Protein AF-A0AAD9MR18-F1 (afdb_monomer_lite)

Organism: NCBI:txid53620

Structure (mmCIF, N/CA/C/O backbone):
data_AF-A0AAD9MR18-F1
#
_entry.id   AF-A0AAD9MR18-F1
#
loop_
_atom_site.group_PDB
_atom_site.id
_atom_site.type_symbol
_atom_site.label_atom_id
_atom_site.label_alt_id
_atom_site.label_comp_id
_atom_site.label_asym_id
_atom_site.label_entity_id
_atom_site.label_seq_id
_atom_site.pdbx_PDB_ins_code
_atom_site.Cartn_x
_atom_site.Cartn_y
_atom_site.Cartn_z
_atom_site.occupancy
_atom_site.B_iso_or_equiv
_atom_site.auth_seq_id
_atom_site.auth_comp_id
_atom_site.auth_asym_id
_atom_site.auth_atom_id
_atom_site.pdbx_PDB_model_num
ATOM 1 N N . MET A 1 1 ? 13.932 5.949 -5.324 1.00 42.19 1 MET A N 1
ATOM 2 C CA . MET A 1 1 ? 12.830 6.932 -5.356 1.00 42.19 1 MET A CA 1
ATOM 3 C C . MET A 1 1 ? 11.633 6.254 -5.993 1.00 42.19 1 MET A C 1
ATOM 5 O O . MET A 1 1 ? 11.706 5.921 -7.167 1.00 42.19 1 MET A O 1
ATOM 9 N N . GLY A 1 2 ? 10.619 5.925 -5.192 1.00 52.94 2 GLY A N 1
ATOM 10 C CA . GLY A 1 2 ? 9.332 5.434 -5.694 1.00 52.94 2 GLY A CA 1
ATO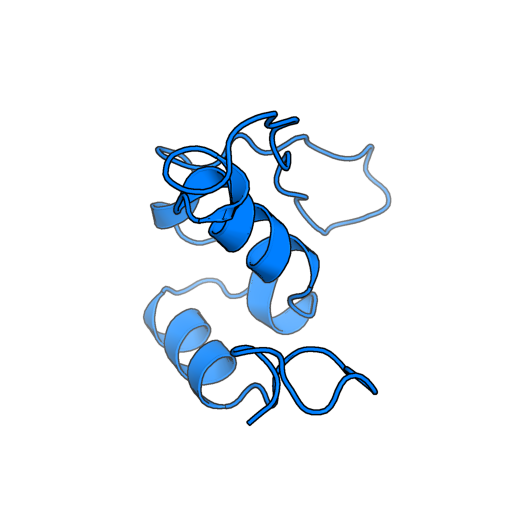M 11 C C . GLY A 1 2 ? 8.431 6.605 -6.111 1.00 52.94 2 GLY A C 1
ATOM 12 O O . GLY A 1 2 ? 8.805 7.759 -5.891 1.00 52.94 2 GLY A O 1
ATOM 13 N N . PRO A 1 3 ? 7.267 6.343 -6.724 1.00 49.53 3 PRO A N 1
ATOM 14 C CA . PRO A 1 3 ? 6.382 7.400 -7.205 1.00 49.53 3 PRO A CA 1
ATOM 15 C C . PRO A 1 3 ? 5.851 8.284 -6.060 1.00 49.53 3 PRO A C 1
ATOM 17 O O . PRO A 1 3 ? 5.426 7.788 -5.017 1.00 49.53 3 PRO A O 1
ATOM 20 N N . THR A 1 4 ? 5.823 9.602 -6.291 1.00 54.78 4 THR A N 1
ATOM 21 C CA . THR A 1 4 ? 5.517 10.687 -5.330 1.00 54.78 4 THR A CA 1
ATOM 22 C C . THR A 1 4 ? 4.126 10.617 -4.678 1.00 54.78 4 THR A C 1
ATOM 24 O O . THR A 1 4 ? 3.846 11.356 -3.744 1.00 54.78 4 THR A O 1
ATOM 27 N N . LEU A 1 5 ? 3.254 9.702 -5.109 1.00 49.91 5 LEU A N 1
ATOM 28 C CA . LEU A 1 5 ? 1.877 9.563 -4.613 1.00 49.91 5 LEU A CA 1
ATOM 29 C C . LEU A 1 5 ? 1.782 9.122 -3.141 1.00 49.91 5 LEU A C 1
ATOM 31 O O . LEU A 1 5 ? 0.747 9.306 -2.507 1.00 49.91 5 LEU A O 1
ATOM 35 N N . LEU A 1 6 ? 2.845 8.534 -2.590 1.00 52.47 6 LEU A N 1
ATOM 36 C CA . LEU A 1 6 ? 2.850 8.009 -1.219 1.00 52.47 6 LEU A CA 1
ATOM 37 C C . LEU A 1 6 ? 3.339 9.016 -0.179 1.00 52.47 6 LEU A C 1
ATOM 39 O O . LEU A 1 6 ? 2.953 8.917 0.983 1.00 52.47 6 LEU A O 1
ATOM 43 N N . HIS A 1 7 ? 4.156 9.986 -0.592 1.00 55.06 7 HIS A N 1
ATOM 44 C CA . HIS A 1 7 ? 4.884 10.857 0.330 1.00 55.06 7 HIS A CA 1
ATOM 45 C C . HIS A 1 7 ? 3.979 11.838 1.096 1.00 55.06 7 HIS A C 1
ATOM 47 O O . HIS A 1 7 ? 4.347 12.255 2.189 1.00 55.06 7 HIS A O 1
ATOM 53 N N . GLU A 1 8 ? 2.793 12.167 0.574 1.00 55.75 8 GLU A N 1
ATOM 54 C CA . GLU A 1 8 ? 1.877 13.129 1.213 1.00 55.75 8 GLU A CA 1
ATOM 55 C C . GLU A 1 8 ? 0.887 12.492 2.202 1.00 55.75 8 GLU A C 1
ATOM 57 O O . GLU A 1 8 ? 0.391 13.174 3.092 1.00 55.75 8 GLU A O 1
ATOM 62 N N . ASN A 1 9 ? 0.606 11.187 2.086 1.00 55.41 9 ASN A N 1
ATOM 63 C CA . ASN A 1 9 ? -0.473 10.537 2.849 1.00 55.41 9 ASN A CA 1
ATOM 64 C C . ASN A 1 9 ? -0.018 9.354 3.713 1.00 55.41 9 ASN A C 1
ATOM 66 O O . ASN A 1 9 ? -0.770 8.896 4.573 1.00 55.41 9 ASN A O 1
ATOM 70 N N . ILE A 1 10 ? 1.186 8.824 3.487 1.00 62.69 10 ILE A N 1
ATOM 71 C CA . ILE A 1 10 ? 1.710 7.666 4.211 1.00 62.69 10 ILE A CA 1
ATOM 72 C C . ILE A 1 10 ? 3.110 8.013 4.709 1.00 62.69 10 ILE A C 1
ATOM 74 O O . ILE A 1 10 ? 4.059 8.119 3.937 1.00 62.69 10 ILE A O 1
ATOM 78 N N . THR A 1 11 ? 3.252 8.178 6.024 1.00 67.88 11 THR A N 1
ATOM 79 C CA . THR A 1 11 ? 4.565 8.375 6.643 1.00 67.88 11 THR A CA 1
ATOM 80 C C . THR A 1 11 ? 5.419 7.139 6.388 1.00 67.88 11 THR A C 1
ATOM 82 O O . THR A 1 11 ? 5.053 6.036 6.784 1.00 67.88 11 THR A O 1
ATOM 85 N N . THR A 1 12 ? 6.565 7.294 5.738 1.00 64.62 12 THR A N 1
ATOM 86 C CA . THR A 1 12 ? 7.528 6.207 5.538 1.00 64.62 12 THR A CA 1
ATOM 87 C C . THR A 1 12 ? 8.646 6.306 6.565 1.00 64.62 12 THR A C 1
ATOM 89 O O . THR A 1 12 ? 9.111 7.404 6.863 1.00 64.62 12 THR A O 1
ATOM 92 N N . LYS A 1 13 ? 9.108 5.171 7.095 1.00 62.22 13 LYS A N 1
ATOM 93 C CA . LYS A 1 13 ? 10.368 5.115 7.848 1.00 62.22 13 LYS A CA 1
ATOM 94 C C . LYS A 1 13 ? 11.434 4.526 6.941 1.00 62.22 13 LYS A C 1
ATOM 96 O O . LYS A 1 13 ? 11.247 3.437 6.396 1.00 62.22 13 LYS A O 1
ATOM 101 N N . GLU A 1 14 ? 12.545 5.236 6.787 1.00 57.56 14 GLU A N 1
ATOM 102 C CA . GLU A 1 14 ? 13.726 4.659 6.158 1.00 57.56 14 GLU A CA 1
ATOM 103 C C . GLU A 1 14 ? 14.296 3.579 7.085 1.00 57.56 14 GLU A C 1
ATOM 105 O O . GLU A 1 14 ? 14.537 3.808 8.271 1.00 57.56 14 GLU A O 1
ATOM 110 N N . SER A 1 15 ? 14.435 2.367 6.555 1.00 51.34 15 SER A N 1
ATOM 111 C CA . SER A 1 15 ? 15.129 1.269 7.223 1.00 51.34 15 SER A CA 1
ATOM 112 C C . SER A 1 15 ? 16.626 1.405 6.939 1.00 51.34 15 SER A C 1
ATOM 114 O O . SER A 1 15 ? 17.015 1.720 5.815 1.00 51.34 15 SER A O 1
ATOM 116 N N . ASN A 1 16 ? 17.468 1.182 7.951 1.00 45.69 16 ASN A N 1
ATOM 117 C CA . ASN A 1 16 ? 18.926 1.269 7.856 1.00 45.69 16 ASN A CA 1
ATOM 118 C C . ASN A 1 16 ? 19.470 0.410 6.700 1.00 45.69 16 ASN A C 1
ATOM 120 O O . ASN A 1 16 ? 19.570 -0.803 6.846 1.00 45.69 16 ASN A O 1
ATOM 124 N N . GLN A 1 17 ? 19.812 1.065 5.583 1.00 49.00 17 GLN A N 1
ATOM 125 C CA . GLN A 1 17 ? 20.779 0.780 4.498 1.00 49.00 17 GLN A CA 1
ATOM 126 C C . GLN A 1 17 ? 21.016 -0.654 3.956 1.00 49.00 17 GLN A C 1
ATOM 128 O O . GLN A 1 17 ? 21.749 -0.803 2.980 1.00 49.00 17 GLN A O 1
ATOM 133 N N . ARG A 1 18 ? 20.401 -1.710 4.490 1.00 49.72 18 ARG A N 1
ATOM 134 C CA . ARG A 1 18 ? 20.530 -3.104 4.019 1.00 49.72 18 ARG A CA 1
ATOM 135 C C . ARG A 1 18 ? 19.243 -3.650 3.409 1.00 49.72 18 ARG A C 1
ATOM 137 O O . ARG A 1 18 ? 19.297 -4.598 2.635 1.00 49.72 18 ARG A O 1
ATOM 144 N N . ASP A 1 19 ? 18.113 -3.017 3.701 1.00 51.72 19 ASP A N 1
ATOM 145 C CA . ASP A 1 19 ? 16.810 -3.344 3.137 1.00 51.72 19 ASP A CA 1
ATOM 146 C C . ASP A 1 19 ? 16.394 -2.181 2.228 1.00 51.72 19 ASP A C 1
ATOM 148 O O . ASP A 1 19 ? 15.986 -1.120 2.696 1.00 51.72 19 ASP A O 1
ATOM 152 N N . ARG A 1 20 ? 16.569 -2.331 0.909 1.00 54.16 20 ARG A N 1
ATOM 153 C CA . ARG A 1 20 ? 16.219 -1.290 -0.081 1.00 54.16 20 ARG A CA 1
ATOM 154 C C . ARG A 1 20 ? 14.703 -1.034 -0.166 1.00 54.16 20 ARG A C 1
ATOM 156 O O . ARG A 1 20 ? 14.267 -0.244 -1.004 1.00 54.16 20 ARG A O 1
ATOM 163 N N . SER A 1 21 ? 13.894 -1.698 0.663 1.00 63.22 21 SER A N 1
ATOM 164 C CA . SER A 1 21 ? 12.452 -1.504 0.729 1.00 63.22 21 SER A CA 1
ATOM 165 C C . SER A 1 21 ? 12.092 -0.372 1.701 1.00 63.22 21 SER A C 1
ATOM 167 O O . SER A 1 21 ? 12.227 -0.472 2.919 1.00 63.22 21 SER A O 1
ATOM 169 N N . VAL A 1 22 ? 11.606 0.748 1.162 1.00 74.00 22 VAL A N 1
ATOM 170 C CA . VAL A 1 22 ? 10.972 1.794 1.976 1.00 74.00 22 VAL A CA 1
ATOM 171 C C . VAL A 1 22 ? 9.708 1.196 2.595 1.00 74.00 22 VAL A C 1
ATOM 173 O O . VAL A 1 22 ? 8.819 0.761 1.859 1.00 74.00 22 VAL A O 1
ATOM 176 N N . ARG A 1 23 ? 9.608 1.155 3.930 1.00 80.94 23 ARG A N 1
ATOM 177 C CA . ARG A 1 23 ? 8.414 0.653 4.631 1.00 80.94 23 ARG A CA 1
ATOM 178 C C . ARG A 1 23 ? 7.510 1.809 5.041 1.00 80.94 23 ARG A C 1
ATOM 180 O O . ARG A 1 23 ? 7.961 2.837 5.548 1.00 80.94 23 ARG A O 1
ATOM 187 N N . ALA A 1 24 ? 6.216 1.614 4.836 1.00 84.00 24 ALA A N 1
ATOM 188 C CA . ALA A 1 24 ? 5.190 2.529 5.303 1.00 84.00 24 ALA A CA 1
ATOM 189 C C . ALA A 1 24 ? 4.953 2.314 6.801 1.00 84.00 24 ALA A C 1
ATOM 191 O O . ALA A 1 24 ? 4.850 1.176 7.269 1.00 84.00 24 ALA A O 1
ATOM 192 N N . VAL A 1 25 ? 4.839 3.399 7.560 1.00 85.88 25 VAL A N 1
ATOM 193 C CA . VAL A 1 25 ? 4.405 3.358 8.955 1.00 85.88 25 VAL A CA 1
ATOM 194 C C . VAL A 1 25 ? 2.909 3.114 8.963 1.00 85.88 25 VAL A C 1
ATOM 196 O O . VAL A 1 25 ? 2.122 3.953 8.534 1.00 85.88 25 VAL A O 1
ATOM 199 N N . GLN A 1 26 ? 2.514 1.956 9.473 1.00 85.00 26 GLN A N 1
ATOM 200 C CA . GLN A 1 26 ? 1.112 1.659 9.701 1.00 85.00 26 GLN A CA 1
ATOM 201 C C . GLN A 1 26 ? 0.686 2.272 11.048 1.00 85.00 26 GLN A C 1
ATOM 203 O O . GLN A 1 26 ? 1.297 1.951 12.071 1.00 85.00 26 GLN A O 1
ATOM 208 N N . PRO A 1 27 ? -0.313 3.173 11.079 1.00 84.38 27 PRO A N 1
ATOM 209 C CA . PRO A 1 27 ? -0.728 3.840 12.307 1.00 84.38 27 PRO A CA 1
ATOM 210 C C . PRO A 1 27 ? -1.363 2.856 13.297 1.00 84.38 27 PRO A C 1
ATOM 212 O O . PRO A 1 27 ? -2.096 1.944 12.910 1.00 84.38 27 PRO A O 1
ATOM 215 N N . ASN A 1 28 ? -1.124 3.074 14.592 1.00 87.00 28 ASN A N 1
ATOM 216 C CA . ASN A 1 28 ? -1.858 2.381 15.647 1.00 87.00 28 ASN A CA 1
ATOM 217 C C . ASN A 1 28 ? -3.213 3.074 15.837 1.00 87.00 28 ASN A C 1
ATOM 219 O O . ASN A 1 28 ? -3.273 4.239 16.230 1.00 87.00 28 ASN A O 1
ATOM 223 N N . VAL A 1 29 ? -4.295 2.366 15.528 1.00 87.56 29 VAL A N 1
ATOM 224 C CA . VAL A 1 29 ? -5.655 2.909 15.506 1.00 87.56 29 VAL A CA 1
ATOM 225 C C . VAL A 1 29 ? -6.559 2.118 16.444 1.00 87.56 29 VAL A C 1
ATOM 227 O O . VAL A 1 29 ? -6.475 0.897 16.521 1.00 87.56 29 VAL A O 1
ATOM 230 N N . ARG A 1 30 ? -7.450 2.822 17.151 1.00 88.19 30 ARG A N 1
ATOM 231 C CA . ARG A 1 30 ? -8.412 2.223 18.098 1.00 88.19 30 ARG A CA 1
ATOM 232 C C . ARG A 1 30 ? -9.851 2.217 17.584 1.00 88.19 30 ARG A C 1
ATOM 234 O O . ARG A 1 30 ? -10.745 1.719 18.256 1.00 88.19 30 ARG A O 1
ATOM 241 N N . THR A 1 31 ? -10.087 2.804 16.414 1.00 88.50 31 THR A N 1
ATOM 242 C CA . THR A 1 31 ? -11.417 2.945 15.818 1.00 88.50 31 THR A CA 1
ATOM 243 C C . THR A 1 31 ? -11.491 2.171 14.507 1.00 88.50 31 THR A C 1
ATOM 245 O O . THR A 1 31 ? -10.514 2.078 13.766 1.00 88.50 31 THR A O 1
ATOM 248 N N . ILE A 1 32 ? -12.659 1.605 14.206 1.00 82.81 32 ILE A N 1
ATOM 249 C CA . ILE A 1 32 ? -12.851 0.809 12.987 1.00 82.81 32 ILE A CA 1
ATOM 250 C C . ILE A 1 32 ? -13.061 1.741 11.788 1.00 82.81 32 ILE A C 1
ATOM 252 O O . ILE A 1 32 ? -12.251 1.760 10.867 1.00 82.81 32 ILE A O 1
ATOM 256 N N . LYS A 1 33 ? -14.104 2.582 11.832 1.00 80.00 33 LYS A N 1
ATOM 257 C CA . LYS A 1 33 ? -14.538 3.418 10.698 1.00 80.00 33 LYS A CA 1
ATOM 258 C C . LYS A 1 33 ? -13.466 4.395 10.201 1.00 80.00 33 LYS A C 1
ATOM 260 O O . LYS A 1 33 ? -13.227 4.469 9.003 1.00 80.00 33 LYS A O 1
ATOM 265 N N . TYR A 1 34 ? -12.829 5.130 11.112 1.00 81.19 34 TYR A N 1
ATOM 266 C CA . TYR A 1 34 ? -11.839 6.165 10.772 1.00 81.19 34 TYR A CA 1
ATOM 267 C C . TYR A 1 34 ? -10.392 5.728 11.018 1.00 81.19 34 TYR A C 1
ATOM 269 O O . TYR A 1 34 ? -9.466 6.473 10.720 1.00 81.19 34 TYR A O 1
ATOM 277 N N . GLY A 1 35 ? -10.198 4.533 11.576 1.00 86.19 35 GLY A N 1
ATOM 278 C CA . GLY A 1 35 ? -8.891 3.971 11.872 1.00 86.19 35 GLY A CA 1
ATOM 279 C C . GLY A 1 35 ? -8.580 2.814 10.938 1.00 86.19 35 GLY A C 1
ATOM 280 O O . GLY A 1 35 ? -7.933 3.015 9.913 1.00 86.19 35 GLY A O 1
ATOM 281 N N . LEU A 1 36 ? -9.064 1.614 11.269 1.00 84.81 36 LEU A N 1
ATOM 282 C CA . LEU A 1 36 ? -8.776 0.390 10.510 1.00 84.81 36 LEU A CA 1
ATOM 283 C C . LEU A 1 36 ? -9.221 0.474 9.048 1.00 84.81 36 LEU A C 1
ATOM 285 O O . LEU A 1 36 ? -8.510 -0.011 8.180 1.00 84.81 36 LEU A O 1
ATOM 289 N N . ASN A 1 37 ? -10.350 1.126 8.767 1.00 83.44 37 ASN A N 1
ATOM 290 C CA . ASN A 1 37 ? -10.873 1.292 7.407 1.00 83.44 37 ASN A CA 1
ATOM 291 C C . ASN A 1 37 ? -10.337 2.549 6.704 1.00 83.44 37 ASN A C 1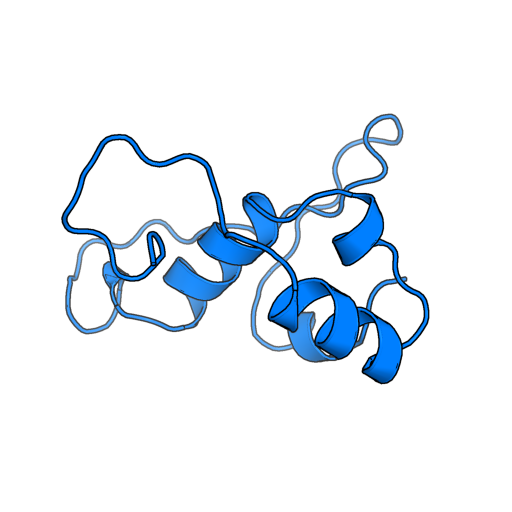
ATOM 293 O O . ASN A 1 37 ? -10.732 2.841 5.578 1.00 83.44 37 ASN A O 1
ATOM 297 N N . SER A 1 38 ? -9.438 3.306 7.341 1.00 85.38 38 SER A N 1
ATOM 298 C CA . SER A 1 38 ? -8.840 4.485 6.716 1.00 85.38 38 SER A CA 1
ATOM 299 C C . SER A 1 38 ? -7.869 4.105 5.599 1.00 85.38 38 SER A C 1
ATOM 301 O O . SER A 1 38 ? -7.240 3.039 5.615 1.00 85.38 38 SER A O 1
ATOM 303 N N . PHE A 1 39 ? -7.699 5.030 4.653 1.00 84.12 39 PHE A N 1
ATOM 304 C CA . PHE A 1 39 ? -6.674 4.922 3.620 1.00 84.12 39 PHE A CA 1
ATOM 305 C C . PHE A 1 39 ? -5.268 4.842 4.226 1.00 84.12 39 PHE A C 1
ATOM 307 O O . PHE A 1 39 ? -4.460 4.043 3.774 1.00 84.12 39 PHE A O 1
ATOM 314 N N . MET A 1 40 ? -4.985 5.601 5.289 1.00 84.31 40 MET A N 1
ATOM 315 C CA . MET A 1 40 ? -3.665 5.599 5.931 1.00 84.31 40 MET A CA 1
ATOM 316 C C . MET A 1 40 ? -3.300 4.220 6.494 1.00 84.31 40 MET A C 1
ATOM 318 O O . MET A 1 40 ? -2.178 3.752 6.307 1.00 84.31 40 MET A O 1
ATOM 322 N N . TYR A 1 41 ? -4.247 3.538 7.147 1.00 87.06 41 TYR A N 1
ATOM 323 C CA . TYR A 1 41 ? -4.009 2.203 7.696 1.00 87.06 41 TYR A CA 1
ATOM 324 C C . TYR A 1 41 ? -3.872 1.144 6.595 1.00 87.06 41 TYR A C 1
ATOM 326 O O . TYR A 1 41 ? -2.871 0.425 6.551 1.00 87.06 41 TYR A O 1
ATOM 334 N N . ASN A 1 42 ? -4.848 1.060 5.685 1.00 85.25 42 ASN A N 1
ATOM 335 C CA . ASN A 1 42 ? -4.848 0.029 4.643 1.00 85.25 42 ASN A CA 1
ATOM 336 C C . ASN A 1 42 ? -3.790 0.276 3.570 1.00 85.25 42 ASN A C 1
ATOM 338 O O . ASN A 1 42 ? -3.141 -0.668 3.134 1.00 85.25 42 ASN A O 1
ATOM 342 N N . GLY A 1 43 ? -3.565 1.529 3.183 1.00 86.00 43 GLY A N 1
ATOM 343 C CA . GLY A 1 43 ? -2.530 1.909 2.229 1.00 86.00 43 GLY A CA 1
ATOM 344 C C . GLY A 1 43 ? -1.136 1.552 2.739 1.00 86.00 43 GLY A C 1
ATOM 345 O O . GLY A 1 43 ? -0.362 0.944 2.005 1.00 86.00 43 GLY A O 1
ATOM 346 N N . ALA A 1 44 ? -0.840 1.815 4.019 1.00 86.50 44 ALA A N 1
ATOM 347 C CA . ALA A 1 44 ? 0.417 1.385 4.630 1.00 86.50 44 ALA A CA 1
ATOM 348 C C . ALA A 1 44 ? 0.544 -0.147 4.696 1.00 86.50 44 ALA A C 1
ATOM 350 O O . ALA A 1 44 ? 1.610 -0.692 4.404 1.00 86.50 44 ALA A O 1
ATOM 351 N N . LYS A 1 45 ? -0.545 -0.851 5.037 1.00 85.50 45 LYS A N 1
ATOM 352 C CA . LYS A 1 45 ? -0.588 -2.321 5.070 1.00 85.50 45 LYS A CA 1
ATOM 353 C C . LYS A 1 45 ? -0.290 -2.925 3.694 1.00 85.50 45 LYS A C 1
ATOM 355 O O . LYS A 1 45 ? 0.625 -3.733 3.575 1.00 85.50 45 LYS A O 1
ATOM 360 N N . ILE A 1 46 ? -1.014 -2.488 2.661 1.00 86.38 46 ILE A N 1
ATOM 361 C CA . ILE A 1 46 ? -0.850 -2.947 1.274 1.00 86.38 46 ILE A CA 1
ATOM 362 C C . ILE A 1 46 ? 0.554 -2.622 0.774 1.00 86.38 46 ILE A C 1
ATOM 364 O O . ILE A 1 46 ? 1.234 -3.507 0.262 1.00 86.38 46 ILE A O 1
ATOM 368 N N . TRP A 1 47 ? 1.024 -1.385 0.980 1.00 86.75 47 TRP A N 1
ATOM 369 C CA . TRP A 1 47 ? 2.379 -0.996 0.602 1.00 86.75 47 TRP A CA 1
ATOM 370 C C . TRP A 1 47 ? 3.408 -1.937 1.215 1.00 86.75 47 TRP A C 1
ATOM 372 O O . TRP A 1 47 ? 4.280 -2.435 0.516 1.00 86.75 47 TRP A O 1
ATOM 382 N N . ASN A 1 48 ? 3.295 -2.254 2.504 1.00 86.12 48 ASN A N 1
ATOM 383 C CA . ASN A 1 48 ? 4.233 -3.158 3.158 1.00 86.12 48 ASN A CA 1
ATOM 384 C C . ASN A 1 48 ? 4.191 -4.584 2.593 1.00 86.12 48 ASN A C 1
ATOM 386 O O . ASN A 1 48 ? 5.257 -5.193 2.502 1.00 86.12 48 ASN A O 1
ATOM 390 N N . SER A 1 49 ? 3.033 -5.063 2.140 1.00 85.44 49 SER A N 1
ATOM 391 C CA . SER A 1 49 ? 2.865 -6.365 1.480 1.00 85.44 49 SER A CA 1
ATOM 392 C C . SER A 1 49 ? 3.385 -6.427 0.039 1.00 85.44 49 SER A C 1
ATOM 394 O O . SER A 1 49 ? 3.605 -7.526 -0.462 1.00 85.44 49 SER A O 1
ATOM 396 N N . LEU A 1 50 ? 3.604 -5.290 -0.633 1.00 87.44 50 LEU A N 1
ATOM 397 C CA . LEU A 1 50 ? 4.061 -5.300 -2.024 1.00 87.44 50 LEU A CA 1
ATOM 398 C C . LEU A 1 50 ? 5.482 -5.886 -2.171 1.00 87.44 50 LEU A C 1
ATOM 400 O O . LEU A 1 50 ? 6.387 -5.515 -1.407 1.00 87.44 50 LEU A O 1
ATOM 404 N N . PRO A 1 51 ? 5.721 -6.713 -3.203 1.00 87.69 51 PRO A N 1
ATOM 405 C CA . PRO A 1 51 ? 7.055 -7.144 -3.603 1.00 87.69 51 PRO A CA 1
ATOM 406 C C . PRO A 1 51 ? 7.996 -5.979 -3.949 1.00 87.69 51 PRO A C 1
ATOM 408 O O . PRO A 1 51 ? 7.578 -4.920 -4.431 1.00 87.69 51 PRO A O 1
ATOM 411 N N . ILE A 1 52 ? 9.301 -6.176 -3.739 1.00 84.88 52 ILE A N 1
ATOM 412 C CA . ILE A 1 52 ? 10.319 -5.134 -3.956 1.00 84.88 52 ILE A CA 1
ATOM 413 C C . ILE A 1 52 ? 10.390 -4.658 -5.413 1.00 84.88 52 ILE A C 1
ATOM 415 O O . ILE A 1 52 ? 10.567 -3.468 -5.661 1.00 84.88 52 ILE A O 1
ATOM 419 N N . ASN A 1 53 ? 10.186 -5.557 -6.379 1.00 86.50 53 ASN A N 1
ATOM 420 C CA . ASN A 1 53 ? 10.164 -5.226 -7.805 1.00 86.50 53 ASN A CA 1
ATOM 421 C C . ASN A 1 53 ? 9.031 -4.251 -8.153 1.00 86.50 53 ASN A C 1
ATOM 423 O O . ASN A 1 53 ? 9.213 -3.416 -9.035 1.00 86.50 53 ASN A O 1
ATOM 427 N N . ILE A 1 54 ? 7.904 -4.310 -7.433 1.00 88.62 54 ILE A N 1
ATOM 428 C CA . ILE A 1 54 ? 6.795 -3.363 -7.598 1.00 88.62 54 ILE A CA 1
ATOM 429 C C . ILE A 1 54 ? 7.119 -2.040 -6.894 1.00 88.62 54 ILE A C 1
ATOM 431 O O . ILE A 1 54 ? 6.960 -0.972 -7.474 1.00 88.62 54 ILE A O 1
ATOM 435 N N . LYS A 1 55 ? 7.654 -2.078 -5.668 1.00 84.62 55 LYS A N 1
ATOM 436 C CA . LYS A 1 55 ? 8.019 -0.865 -4.905 1.00 84.62 55 LYS A CA 1
ATOM 437 C C . LYS A 1 55 ? 9.096 -0.012 -5.582 1.00 84.62 55 LYS A C 1
ATOM 439 O O . LYS A 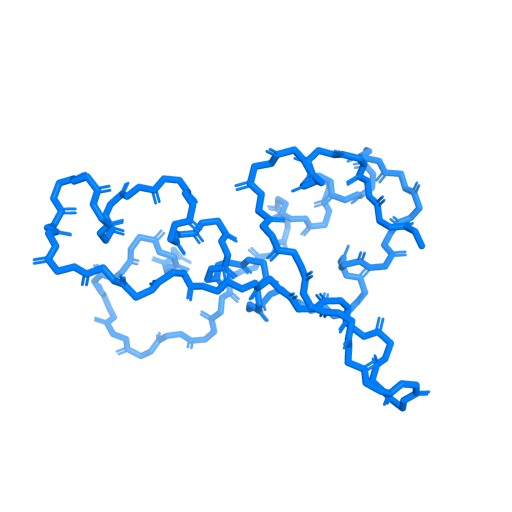1 55 ? 9.080 1.211 -5.463 1.00 84.62 55 LYS A O 1
ATOM 444 N N . CYS A 1 56 ? 10.048 -0.651 -6.259 1.00 84.06 56 CYS A N 1
ATOM 445 C CA . CYS A 1 56 ? 11.207 0.008 -6.860 1.00 84.06 56 CYS A CA 1
ATOM 446 C C . CYS A 1 56 ? 11.002 0.447 -8.317 1.00 84.06 56 CYS A C 1
ATOM 448 O O . CYS A 1 56 ? 11.969 0.858 -8.960 1.00 84.06 56 CYS A O 1
ATOM 450 N N . THR A 1 57 ? 9.784 0.386 -8.864 1.00 85.50 57 THR A N 1
ATOM 451 C CA . THR A 1 57 ? 9.540 0.857 -10.234 1.00 85.50 57 THR A CA 1
ATOM 452 C C . THR A 1 57 ? 9.778 2.358 -10.371 1.00 85.50 57 THR A C 1
ATOM 454 O O . THR A 1 57 ? 9.296 3.143 -9.556 1.00 85.50 57 THR A O 1
ATOM 457 N N . ALA A 1 58 ? 10.440 2.764 -11.454 1.00 80.31 58 ALA A N 1
ATOM 458 C CA . ALA A 1 58 ? 10.778 4.165 -11.700 1.00 80.31 58 ALA A CA 1
ATOM 459 C C . ALA A 1 58 ? 9.591 5.034 -12.157 1.00 80.31 58 ALA A C 1
ATOM 461 O O . ALA A 1 58 ? 9.647 6.254 -12.041 1.00 80.31 58 ALA A O 1
ATOM 462 N N . THR A 1 59 ? 8.526 4.437 -12.705 1.00 84.56 59 THR A N 1
ATOM 463 C CA . THR A 1 59 ? 7.406 5.190 -13.291 1.00 84.56 59 THR A CA 1
ATOM 464 C C . THR A 1 59 ? 6.066 4.755 -12.718 1.00 84.56 59 THR A C 1
ATOM 466 O O . THR A 1 59 ? 5.816 3.565 -12.521 1.00 84.56 59 THR A O 1
ATOM 469 N N . CYS A 1 60 ? 5.152 5.713 -12.541 1.00 85.19 60 CYS A N 1
ATOM 470 C CA . CYS A 1 60 ? 3.781 5.439 -12.103 1.00 85.19 60 CYS A CA 1
ATOM 471 C C . CYS A 1 60 ? 3.044 4.486 -13.057 1.00 85.19 60 CYS A C 1
ATOM 473 O O . CYS A 1 60 ? 2.256 3.656 -12.615 1.00 85.19 60 CYS A O 1
ATOM 475 N N . LYS A 1 61 ? 3.307 4.583 -14.369 1.00 88.19 61 LYS A N 1
ATOM 476 C CA . LYS A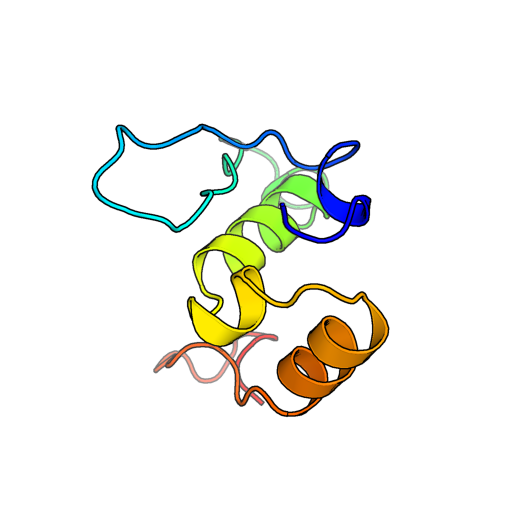 1 61 ? 2.694 3.705 -15.377 1.00 88.19 61 LYS A CA 1
ATOM 477 C C . LYS A 1 61 ? 3.087 2.246 -15.147 1.00 88.19 61 LYS A C 1
ATOM 479 O O . LYS A 1 61 ? 2.223 1.374 -15.167 1.00 88.19 61 LYS A O 1
ATOM 484 N N . HIS A 1 62 ? 4.372 1.994 -14.901 1.00 87.81 62 HIS A N 1
ATOM 485 C CA . HIS A 1 62 ? 4.867 0.645 -14.657 1.00 87.81 62 HIS A CA 1
ATOM 486 C C . HIS A 1 62 ? 4.459 0.128 -13.272 1.00 87.81 62 HIS A C 1
ATOM 488 O O . HIS A 1 62 ? 4.037 -1.018 -13.157 1.00 87.81 62 HIS A O 1
ATOM 494 N N . PHE A 1 63 ? 4.467 0.995 -12.255 1.00 88.12 63 PHE A N 1
ATOM 495 C CA . PHE A 1 63 ? 3.914 0.690 -10.934 1.00 88.12 63 PHE A CA 1
ATOM 496 C C . PHE A 1 63 ? 2.457 0.216 -11.025 1.00 88.12 63 PHE A C 1
ATOM 498 O O . PHE A 1 63 ? 2.110 -0.847 -10.511 1.00 88.12 63 PHE A O 1
ATOM 505 N N . LYS A 1 64 ? 1.609 0.981 -11.729 1.00 88.31 64 LYS A N 1
ATOM 506 C CA . LYS A 1 64 ? 0.194 0.653 -11.943 1.00 88.31 64 LYS A CA 1
ATOM 507 C C . LYS A 1 64 ? 0.040 -0.680 -12.668 1.00 88.31 64 LYS A C 1
ATOM 509 O O . LYS A 1 64 ? -0.738 -1.509 -12.221 1.00 88.31 64 LYS A O 1
ATOM 514 N N . TYR A 1 65 ? 0.801 -0.895 -13.742 1.00 91.56 65 TYR A N 1
ATOM 515 C CA . TYR A 1 65 ? 0.792 -2.163 -14.470 1.00 91.56 65 TYR A CA 1
ATOM 516 C C . TYR A 1 65 ? 1.109 -3.349 -13.550 1.00 91.56 65 TYR A C 1
ATOM 518 O O . TYR A 1 65 ? 0.329 -4.291 -13.499 1.00 91.56 65 TYR A O 1
ATOM 526 N N . LEU A 1 66 ? 2.199 -3.291 -12.781 1.00 89.50 66 LEU A N 1
ATOM 527 C CA . LEU A 1 66 ? 2.574 -4.390 -11.888 1.00 89.50 66 LEU A CA 1
ATOM 528 C C . LEU A 1 66 ? 1.569 -4.597 -10.752 1.00 89.50 66 LEU A C 1
ATOM 530 O O . LEU A 1 66 ? 1.276 -5.733 -10.411 1.00 89.50 66 LEU A O 1
ATOM 534 N N . THR A 1 67 ? 1.013 -3.519 -10.200 1.00 87.19 67 THR A N 1
ATOM 535 C CA . THR A 1 67 ? 0.014 -3.607 -9.123 1.00 87.19 67 THR A CA 1
ATOM 536 C C . THR A 1 67 ? -1.301 -4.207 -9.629 1.00 87.19 67 THR A C 1
ATOM 538 O O . THR A 1 67 ? -1.934 -4.966 -8.910 1.00 87.19 67 THR A O 1
ATOM 541 N N . CYS A 1 68 ? -1.703 -3.913 -10.872 1.00 86.69 68 CYS A N 1
ATOM 542 C CA . CYS A 1 68 ? -2.882 -4.517 -11.502 1.00 86.69 68 CYS A CA 1
ATOM 543 C C . CYS A 1 68 ? -2.704 -6.006 -11.838 1.00 86.69 68 CYS A C 1
ATOM 545 O O . CYS A 1 68 ? -3.704 -6.692 -11.994 1.00 86.69 68 CYS A O 1
ATOM 547 N N . ASN A 1 69 ? -1.464 -6.482 -11.976 1.00 86.25 69 ASN A N 1
ATOM 548 C CA . ASN A 1 69 ? -1.141 -7.886 -12.258 1.00 86.25 69 ASN A CA 1
ATOM 549 C C . ASN A 1 69 ? -0.601 -8.619 -11.019 1.00 86.25 69 ASN A C 1
ATOM 551 O O . ASN A 1 69 ? 0.010 -9.675 -11.145 1.00 86.25 69 ASN A O 1
ATOM 555 N N . TRP A 1 70 ? -0.739 -8.031 -9.832 1.00 87.00 70 TRP A N 1
ATOM 556 C CA . TRP A 1 70 ? -0.320 -8.660 -8.590 1.00 87.00 70 TRP A CA 1
ATOM 557 C C . TRP A 1 70 ? -1.509 -9.393 -7.977 1.00 87.00 70 TRP A C 1
ATOM 559 O O . TRP A 1 70 ? -2.498 -8.753 -7.628 1.00 87.00 70 TRP A O 1
ATOM 569 N N . ASP A 1 71 ? -1.368 -10.703 -7.769 1.00 82.50 71 ASP A N 1
ATOM 570 C CA . ASP A 1 71 ? -2.390 -11.581 -7.165 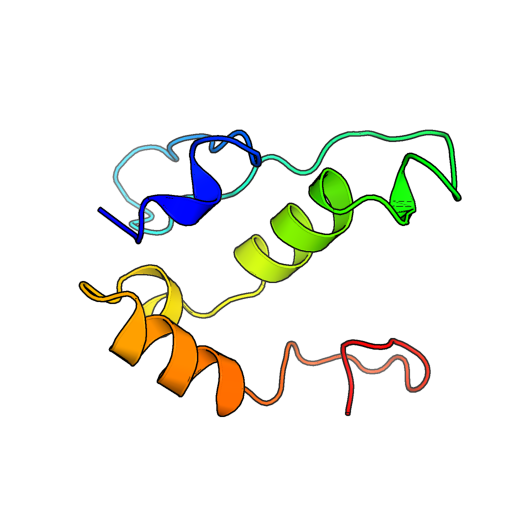1.00 82.50 71 ASP A CA 1
ATOM 571 C C . ASP A 1 71 ? -2.610 -11.327 -5.657 1.00 82.50 71 ASP A C 1
ATOM 573 O O . ASP A 1 71 ? -3.251 -12.101 -4.953 1.00 82.50 71 ASP A O 1
ATOM 577 N N . GLY A 1 72 ? -2.065 -10.226 -5.137 1.00 79.12 72 GLY A N 1
ATOM 578 C CA . GLY A 1 72 ? -2.164 -9.859 -3.736 1.00 79.12 72 GLY A CA 1
ATOM 579 C C . GLY A 1 72 ? -1.206 -10.640 -2.828 1.00 79.12 72 GLY A C 1
ATOM 580 O O . GLY A 1 72 ? -0.308 -11.358 -3.279 1.00 79.12 72 GLY A O 1
ATOM 581 N N . PRO A 1 73 ? -1.310 -10.425 -1.509 1.00 77.75 73 PRO A N 1
ATOM 582 C CA . PRO A 1 73 ? -0.574 -11.207 -0.529 1.00 77.75 73 PRO A CA 1
ATOM 583 C C . PRO A 1 73 ? -1.213 -12.589 -0.349 1.00 77.75 73 PRO A C 1
ATOM 585 O O . PRO A 1 73 ? -2.436 -12.710 -0.348 1.00 77.75 73 PRO A O 1
ATOM 588 N N . GLU A 1 74 ? -0.400 -13.613 -0.081 1.00 69.81 74 GLU A N 1
ATOM 589 C CA . GLU A 1 74 ? -0.911 -14.927 0.323 1.00 69.81 74 GLU A CA 1
ATOM 590 C C . GLU A 1 74 ? -1.766 -14.785 1.599 1.00 69.81 74 GLU A C 1
ATOM 592 O O . GLU A 1 74 ? -1.251 -14.496 2.683 1.00 69.81 74 GLU A O 1
ATOM 597 N N . CYS A 1 75 ? -3.087 -14.963 1.484 1.00 65.44 75 CYS A N 1
ATOM 598 C CA . CYS A 1 75 ? -3.983 -15.071 2.635 1.00 65.44 75 CYS A CA 1
ATOM 599 C C . CYS A 1 75 ? -4.697 -16.416 2.625 1.00 65.44 75 CYS A C 1
ATOM 601 O O . CYS A 1 75 ? -5.372 -16.768 1.665 1.00 65.44 75 CYS A O 1
ATOM 603 N N . ALA A 1 76 ? -4.659 -17.108 3.760 1.00 61.28 76 ALA A N 1
ATOM 604 C CA . ALA A 1 76 ? -5.450 -18.316 3.996 1.00 61.28 76 ALA A CA 1
ATOM 605 C C . ALA A 1 76 ? -6.881 -18.017 4.493 1.00 61.28 76 ALA A C 1
ATOM 607 O O . ALA A 1 76 ? -7.618 -18.916 4.882 1.00 61.28 76 ALA A O 1
ATOM 608 N N . CYS A 1 77 ? -7.265 -16.741 4.563 1.00 66.38 77 CYS A N 1
ATOM 609 C CA . CYS A 1 77 ? -8.397 -16.290 5.364 1.00 66.38 77 CYS A CA 1
ATOM 610 C C . CYS A 1 77 ? -9.757 -16.296 4.643 1.00 66.38 77 CYS A C 1
ATOM 612 O O . CYS A 1 77 ? -10.762 -16.040 5.299 1.00 66.38 77 CYS A O 1
ATOM 614 N N . GLY A 1 78 ? -9.811 -16.538 3.326 1.00 56.75 78 GLY A N 1
ATOM 615 C CA . GLY A 1 78 ? -11.041 -16.720 2.527 1.00 56.75 78 GLY A CA 1
ATOM 616 C C . GLY A 1 78 ? -12.050 -15.556 2.484 1.00 56.75 78 GLY A C 1
ATOM 617 O O . GLY A 1 78 ? -13.002 -15.613 1.716 1.00 56.75 78 GLY A O 1
ATOM 618 N N . ALA A 1 79 ? -11.869 -14.511 3.296 1.00 61.38 79 ALA A N 1
ATOM 619 C CA . ALA A 1 79 ? -12.853 -13.450 3.527 1.00 61.38 79 ALA A CA 1
ATOM 620 C C . ALA A 1 79 ? -12.265 -12.027 3.464 1.00 61.38 79 ALA A C 1
ATOM 622 O O . ALA A 1 79 ? -12.967 -11.053 3.736 1.00 61.38 79 ALA A O 1
ATOM 623 N N . CYS A 1 80 ? -10.976 -11.869 3.147 1.00 61.44 80 CYS A N 1
AT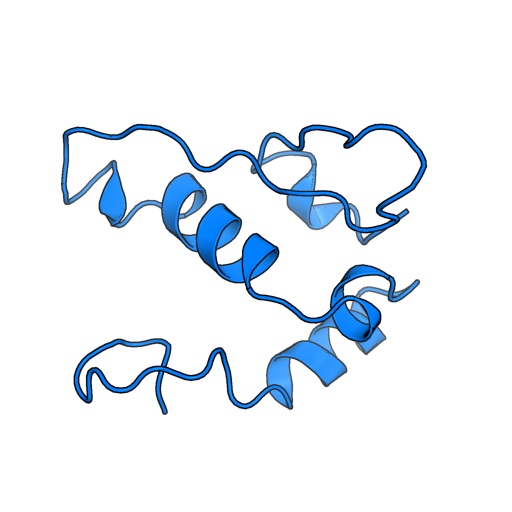OM 624 C CA . CYS A 1 80 ? -10.371 -10.541 3.040 1.00 61.44 80 CYS A CA 1
ATOM 625 C C . CYS A 1 80 ? -10.492 -9.997 1.615 1.00 61.44 80 CYS A C 1
ATOM 627 O O . CYS A 1 80 ? -10.160 -10.690 0.666 1.00 61.44 80 CYS A O 1
ATOM 629 N N . ILE A 1 81 ? -10.818 -8.706 1.499 1.00 61.50 81 ILE A N 1
ATOM 630 C CA . ILE A 1 81 ? -10.868 -7.924 0.245 1.00 61.50 81 ILE A CA 1
ATOM 631 C C . ILE A 1 81 ? -9.569 -7.951 -0.585 1.00 61.50 81 ILE A C 1
ATOM 633 O O . ILE A 1 81 ? -9.571 -7.586 -1.753 1.00 61.50 81 ILE A O 1
ATOM 637 N N . LEU A 1 82 ? -8.451 -8.350 0.025 1.00 59.72 82 LEU A N 1
ATOM 638 C CA . LEU A 1 82 ? -7.146 -8.466 -0.632 1.00 59.72 82 LEU A CA 1
ATOM 639 C C . LEU A 1 82 ? -6.855 -9.877 -1.167 1.00 59.72 82 LEU A C 1
ATOM 641 O O . LEU A 1 82 ? -5.789 -10.074 -1.733 1.00 59.72 82 LEU A O 1
ATOM 645 N N . CYS A 1 83 ? -7.766 -10.830 -0.964 1.00 50.91 83 CYS A N 1
ATOM 646 C CA . CYS A 1 83 ? -7.738 -12.146 -1.599 1.00 50.91 83 CYS A CA 1
ATOM 647 C C . CYS A 1 83 ? -8.874 -12.132 -2.613 1.00 50.91 83 CYS A C 1
ATOM 649 O O . CYS A 1 83 ? -10.043 -12.131 -2.222 1.00 50.91 83 CYS A O 1
ATOM 651 N N . VAL A 1 84 ? -8.525 -12.058 -3.889 1.00 45.22 84 VAL A N 1
ATOM 652 C CA . VAL A 1 84 ? -9.440 -12.312 -5.000 1.00 45.22 84 VAL A CA 1
ATOM 653 C C . VAL A 1 84 ? -8.887 -13.503 -5.753 1.00 45.22 84 VAL A C 1
ATOM 655 O O . VAL A 1 84 ? -7.652 -13.518 -5.941 1.00 45.22 84 VAL A O 1
#

Radius of gyration: 13.52 Å; chains: 1; bounding box: 35×31×34 Å

pLDDT: mean 74.28, std 14.8, range [42.19, 91.56]

Sequence (84 aa):
MGPTLLHENITTKESNQRDRSVRAVQPNVRTIKYGLNSFMYNGAKIWNSLPINIKCTATCKHFKYLTCNWDGPECACGACILCV

Foldseek 3Di:
DFDPPCVPQWDWDDDPDPDPQTATDADDDDDVPCHCPPCHNVVRVQSNQDDPVLRPDPDPVVNVVVVVVDCFHDDPPVDDPRHD

Secondary structure (DSSP, 8-state):
---GGGTTTSPEEPP-SS---PEE-------IIIIITSHHHHHHHHHHHS-HHHHT-SSHHHHHHHHHT---S----S--TT--